Protein AF-A0A088D9R3-F1 (afdb_monomer_lite)

Organism: Mesobuthus eupeus (NCBI:txid34648)

Structure (mmCIF, N/CA/C/O backbone):
data_AF-A0A088D9R3-F1
#
_entry.id   AF-A0A088D9R3-F1
#
loop_
_atom_site.group_PDB
_atom_site.id
_atom_site.type_symbol
_atom_site.label_atom_id
_atom_site.label_alt_id
_atom_site.label_comp_id
_atom_site.label_asym_id
_atom_site.label_entity_id
_atom_site.label_seq_id
_atom_site.pdbx_PDB_ins_code
_atom_site.Cartn_x
_atom_site.Cartn_y
_atom_site.Cartn_z
_atom_site.occupancy
_atom_site.B_iso_or_equiv
_atom_site.auth_seq_id
_atom_site.auth_comp_id
_atom_site.auth_asym_id
_atom_site.auth_atom_id
_atom_site.pdbx_PDB_model_num
ATOM 1 N N . MET A 1 1 ? 20.501 19.340 27.700 1.00 55.28 1 MET A N 1
ATOM 2 C CA . MET A 1 1 ? 20.434 19.315 26.218 1.00 55.28 1 MET A CA 1
ATOM 3 C C . MET A 1 1 ? 20.348 17.909 25.608 1.00 55.28 1 MET A C 1
ATOM 5 O O . MET A 1 1 ? 19.822 17.799 24.513 1.00 55.28 1 MET A O 1
ATOM 9 N N . LYS A 1 2 ? 20.800 16.828 26.273 1.00 59.44 2 LYS A N 1
ATOM 10 C CA . LYS A 1 2 ? 20.703 15.454 25.723 1.00 59.44 2 LYS A CA 1
ATOM 11 C C . LYS A 1 2 ? 19.294 14.835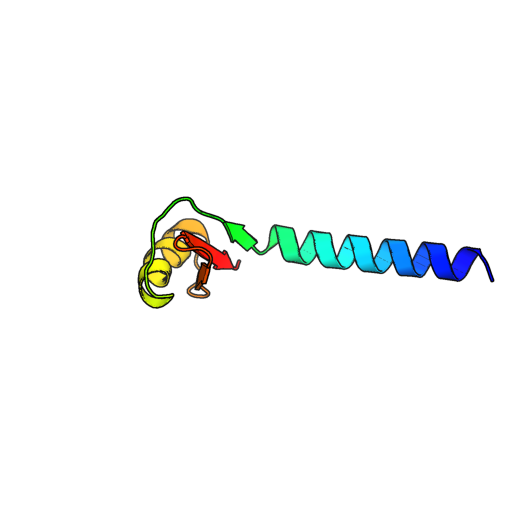 25.797 1.00 59.44 2 LYS A C 1
ATOM 13 O O . LYS A 1 2 ? 18.925 14.058 24.928 1.00 59.44 2 LYS A O 1
ATOM 18 N N . THR A 1 3 ? 18.493 15.209 26.795 1.00 63.41 3 THR A N 1
ATOM 19 C CA . THR A 1 3 ? 17.130 14.687 27.007 1.00 63.41 3 THR A CA 1
ATOM 20 C C . THR A 1 3 ? 16.133 15.160 25.948 1.00 63.41 3 THR A C 1
ATOM 22 O O . THR A 1 3 ? 15.315 14.370 25.490 1.00 63.41 3 THR A O 1
ATOM 25 N N . SER A 1 4 ? 16.236 16.412 25.489 1.00 70.81 4 SER A N 1
ATOM 26 C CA . SER A 1 4 ? 15.343 16.968 24.461 1.00 70.81 4 SER A CA 1
ATOM 27 C C . SER A 1 4 ? 15.456 16.240 23.119 1.00 70.81 4 SER A C 1
ATOM 29 O O . SER A 1 4 ? 14.443 16.020 22.466 1.00 70.81 4 SER A O 1
ATOM 31 N N . ALA A 1 5 ? 16.660 15.811 22.725 1.00 78.12 5 ALA A N 1
ATOM 32 C CA . ALA A 1 5 ? 16.860 15.074 21.476 1.00 78.12 5 ALA A CA 1
ATOM 33 C C . ALA A 1 5 ? 16.183 13.693 21.505 1.00 78.12 5 ALA A C 1
ATOM 35 O O . ALA A 1 5 ? 15.552 13.296 20.531 1.00 78.12 5 ALA A O 1
ATOM 36 N N . ILE A 1 6 ? 16.258 12.990 22.640 1.00 82.75 6 ILE A N 1
ATOM 37 C CA . ILE A 1 6 ? 15.638 11.668 22.818 1.00 82.75 6 ILE A CA 1
ATOM 38 C C . ILE A 1 6 ? 14.112 11.772 22.719 1.00 82.75 6 ILE A C 1
ATOM 40 O O . ILE A 1 6 ? 13.485 10.965 22.039 1.00 82.75 6 ILE A O 1
ATOM 44 N N . VAL A 1 7 ? 13.522 12.797 23.344 1.00 84.50 7 VAL A N 1
ATOM 45 C CA . VAL A 1 7 ? 12.076 13.048 23.275 1.00 84.50 7 VAL A CA 1
ATOM 46 C C . VAL A 1 7 ? 11.639 13.329 21.835 1.00 84.50 7 VAL A C 1
ATOM 48 O O . VAL A 1 7 ? 10.665 12.743 21.375 1.00 84.50 7 VAL A O 1
ATOM 51 N N . ILE A 1 8 ? 12.383 14.154 21.091 1.00 86.44 8 ILE A N 1
ATOM 52 C CA . ILE A 1 8 ? 12.070 14.458 19.684 1.00 86.44 8 ILE A CA 1
ATOM 53 C C . ILE A 1 8 ? 12.136 13.195 18.817 1.00 86.44 8 ILE A C 1
ATOM 55 O O . ILE A 1 8 ? 11.225 12.945 18.032 1.00 86.44 8 ILE A O 1
ATOM 59 N N . ILE A 1 9 ? 13.174 12.371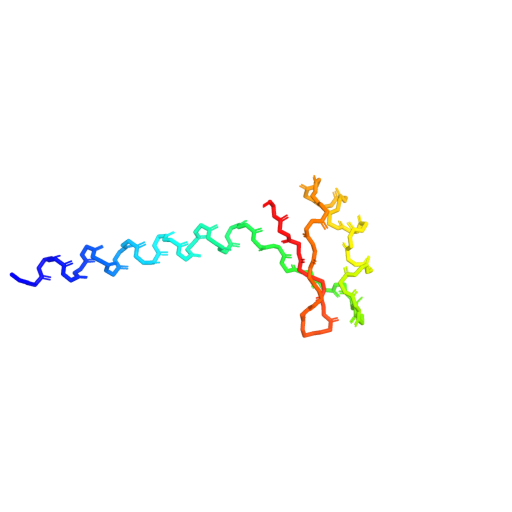 18.981 1.00 86.69 9 ILE A N 1
ATOM 60 C CA . ILE A 1 9 ? 13.312 11.116 18.229 1.00 86.69 9 ILE A CA 1
ATOM 61 C C . ILE A 1 9 ? 12.149 10.167 18.551 1.00 86.69 9 ILE A C 1
ATOM 63 O O . ILE A 1 9 ? 11.558 9.599 17.635 1.00 86.69 9 ILE A O 1
ATOM 67 N N . ALA A 1 10 ? 11.765 10.042 19.825 1.00 84.94 10 ALA A N 1
ATOM 68 C CA . ALA A 1 10 ? 10.624 9.222 20.224 1.00 84.94 10 ALA A CA 1
ATOM 69 C C . ALA A 1 10 ? 9.309 9.709 19.589 1.00 84.94 10 ALA A C 1
ATOM 71 O O . ALA A 1 10 ? 8.551 8.901 19.057 1.00 84.94 10 ALA A O 1
ATOM 72 N N . PHE A 1 11 ? 9.063 11.024 19.564 1.00 84.44 11 PHE A N 1
ATOM 73 C CA . PHE A 1 11 ? 7.886 11.597 18.902 1.00 84.44 11 PHE A CA 1
ATOM 74 C C . PHE A 1 11 ? 7.864 11.327 17.393 1.00 84.44 11 PHE A C 1
ATOM 76 O O . PHE A 1 11 ? 6.810 10.995 16.846 1.00 84.44 11 PHE A O 1
ATOM 83 N N . LEU A 1 12 ? 9.013 11.432 16.719 1.00 84.56 12 LEU A N 1
ATOM 84 C CA . LEU A 1 12 ? 9.121 11.141 15.287 1.00 84.56 12 LEU A CA 1
ATOM 85 C C . LEU A 1 12 ? 8.829 9.666 14.987 1.00 84.56 12 LEU A C 1
ATOM 87 O O . LEU A 1 12 ? 8.087 9.373 14.051 1.00 84.56 12 LEU A O 1
ATOM 91 N N . ILE A 1 13 ? 9.349 8.745 15.802 1.00 83.25 13 ILE A N 1
ATOM 92 C CA . ILE A 1 13 ? 9.084 7.307 15.655 1.00 83.25 13 ILE A CA 1
ATOM 93 C C . ILE A 1 13 ? 7.596 7.012 15.878 1.00 83.25 13 ILE A C 1
ATOM 95 O O . ILE A 1 13 ? 6.977 6.362 15.039 1.00 83.25 13 ILE A O 1
ATOM 99 N N . CYS A 1 14 ? 6.991 7.541 16.946 1.00 80.00 14 CYS A N 1
ATOM 100 C CA . CYS A 1 14 ? 5.558 7.369 17.202 1.00 80.00 14 CYS A CA 1
ATOM 101 C C . CYS A 1 14 ? 4.695 7.904 16.051 1.00 80.00 14 CYS A C 1
ATOM 103 O O . CYS A 1 14 ? 3.730 7.258 15.652 1.00 80.00 14 CYS A O 1
ATOM 105 N N . SER A 1 15 ? 5.066 9.049 15.473 1.00 76.06 15 SER A N 1
ATOM 106 C CA . SER A 1 15 ? 4.346 9.640 14.337 1.00 76.06 15 SER A CA 1
ATOM 107 C C . SER A 1 15 ? 4.424 8.759 13.085 1.00 76.06 15 SER A C 1
ATOM 109 O O . SER A 1 15 ? 3.435 8.606 12.373 1.00 76.06 15 SER A O 1
ATOM 111 N N . MET A 1 16 ? 5.580 8.136 12.831 1.00 75.94 16 MET A N 1
ATOM 112 C CA . MET A 1 16 ? 5.755 7.201 11.715 1.00 75.94 16 MET A CA 1
ATOM 113 C C . MET A 1 16 ? 4.982 5.892 11.909 1.00 75.94 16 MET A C 1
ATOM 115 O O . MET A 1 16 ? 4.437 5.371 10.937 1.00 75.94 16 MET A O 1
ATOM 119 N N . LEU A 1 17 ? 4.883 5.385 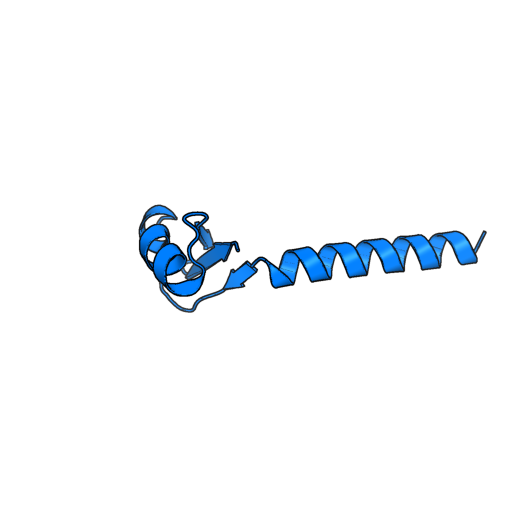13.143 1.00 72.94 17 LEU A N 1
ATOM 120 C CA . LEU A 1 17 ? 4.096 4.184 13.450 1.00 72.94 17 LEU A CA 1
ATOM 121 C C . LEU A 1 17 ? 2.607 4.400 13.158 1.00 72.94 17 LEU A C 1
ATOM 123 O O . LEU A 1 17 ? 1.988 3.567 12.502 1.00 72.94 17 LEU A O 1
ATOM 127 N N . ILE A 1 18 ? 2.060 5.556 13.546 1.00 69.62 18 ILE A N 1
ATOM 128 C CA . ILE A 1 18 ? 0.667 5.929 13.248 1.00 69.62 18 ILE A CA 1
ATOM 129 C C . ILE A 1 18 ? 0.432 6.002 11.729 1.00 69.62 18 ILE A C 1
ATOM 131 O O . ILE A 1 18 ? -0.608 5.574 11.232 1.00 69.62 18 ILE A O 1
ATOM 135 N N . LEU A 1 19 ? 1.411 6.511 10.973 1.00 67.94 19 LEU A N 1
ATOM 136 C CA . LEU A 1 19 ? 1.330 6.606 9.514 1.00 67.94 19 LEU A CA 1
ATOM 137 C C . LEU A 1 19 ? 1.472 5.246 8.802 1.00 67.94 19 LEU A C 1
ATOM 139 O O . LEU A 1 19 ? 1.010 5.094 7.671 1.00 67.94 19 LEU A O 1
ATOM 143 N N . CYS A 1 20 ? 2.135 4.269 9.425 1.00 66.88 20 CYS A N 1
ATOM 144 C CA . CYS A 1 20 ? 2.214 2.901 8.905 1.00 66.88 20 CYS A CA 1
ATOM 145 C C . CYS A 1 20 ? 0.930 2.119 9.197 1.00 66.88 20 CYS A C 1
ATOM 147 O O . CYS A 1 20 ? 0.442 1.421 8.317 1.00 66.88 20 CYS A O 1
ATOM 149 N N . GLU A 1 21 ? 0.341 2.285 10.384 1.00 68.56 21 GLU A N 1
ATOM 150 C CA . GLU A 1 21 ? -0.949 1.680 10.762 1.00 68.56 21 GLU A CA 1
ATOM 151 C C . GLU A 1 21 ? -2.101 2.091 9.828 1.00 68.56 21 GLU A C 1
ATOM 153 O O . GLU A 1 21 ? -3.051 1.332 9.619 1.00 68.56 21 GLU A O 1
ATOM 158 N N . SER A 1 22 ? -2.024 3.288 9.238 1.00 81.19 22 SER A N 1
ATOM 159 C CA . SER A 1 22 ? -3.029 3.764 8.289 1.00 81.19 22 SER A CA 1
ATOM 160 C C . SER A 1 22 ? -2.846 3.214 6.874 1.00 81.19 22 SER A C 1
ATOM 162 O O . SER A 1 22 ? -3.766 3.340 6.072 1.00 81.19 22 SER A O 1
ATOM 164 N N . GLN A 1 23 ? -1.710 2.585 6.553 1.00 88.69 23 GLN A N 1
ATOM 165 C CA . GLN A 1 23 ? -1.390 2.089 5.213 1.00 88.69 23 GLN A CA 1
ATOM 166 C C . GLN A 1 23 ? -1.440 0.565 5.142 1.00 88.69 23 GLN A C 1
ATOM 168 O O . GLN A 1 23 ? -0.608 -0.131 5.712 1.00 88.69 23 GLN A O 1
ATOM 173 N N . ILE A 1 24 ? -2.358 0.033 4.341 1.00 89.06 24 ILE A N 1
ATOM 174 C CA . ILE A 1 24 ? -2.438 -1.397 4.041 1.00 89.06 24 ILE A CA 1
ATOM 175 C C . ILE A 1 24 ? -1.865 -1.634 2.650 1.00 89.06 24 ILE A C 1
ATOM 177 O O . ILE A 1 24 ? -2.482 -1.279 1.646 1.00 89.06 24 ILE A O 1
ATOM 181 N N . HIS A 1 25 ? -0.672 -2.220 2.585 1.00 89.56 25 HIS A N 1
ATOM 182 C CA . HIS A 1 25 ? -0.121 -2.720 1.327 1.00 89.56 25 HIS A CA 1
ATOM 183 C C . HIS A 1 25 ? -0.772 -4.054 0.973 1.00 89.56 25 HIS A C 1
ATOM 185 O O . HIS A 1 25 ? -0.972 -4.909 1.834 1.00 89.56 25 HIS A O 1
ATOM 191 N N . THR A 1 26 ? -1.115 -4.214 -0.297 1.00 89.06 26 THR A N 1
ATOM 192 C CA . THR A 1 26 ? -1.721 -5.433 -0.832 1.00 89.06 26 THR A CA 1
ATOM 193 C C . THR A 1 26 ? -0.838 -5.990 -1.940 1.00 89.06 26 THR A C 1
ATOM 195 O O . THR A 1 26 ? -0.061 -5.258 -2.542 1.00 89.06 26 THR A O 1
ATOM 198 N N . GLU A 1 27 ? -0.994 -7.270 -2.256 1.00 92.75 27 GLU A N 1
ATOM 199 C CA . GLU A 1 27 ? -0.309 -7.910 -3.389 1.00 92.75 27 GLU A CA 1
ATOM 200 C C . GLU A 1 27 ? -1.109 -7.785 -4.698 1.00 92.75 27 GLU A C 1
ATOM 202 O O . GLU A 1 27 ? -0.790 -8.423 -5.699 1.00 92.75 27 GLU A O 1
ATOM 207 N N . VAL A 1 28 ? -2.181 -6.983 -4.704 1.00 92.88 28 VAL A N 1
ATOM 208 C CA . VAL A 1 28 ? -3.036 -6.827 -5.881 1.00 92.88 28 VAL A CA 1
ATOM 209 C C . VAL A 1 28 ? -2.324 -5.940 -6.899 1.00 92.88 28 VAL A C 1
ATOM 211 O O . VAL A 1 28 ? -2.032 -4.782 -6.578 1.00 92.88 28 VAL A O 1
ATOM 214 N N . PRO A 1 29 ? -2.066 -6.442 -8.120 1.00 95.25 29 PRO A N 1
ATOM 215 C CA . PRO A 1 29 ? -1.357 -5.679 -9.126 1.00 95.25 29 PRO A CA 1
ATOM 216 C C . PRO A 1 29 ? -2.207 -4.517 -9.643 1.00 95.25 29 PRO A C 1
ATOM 218 O O . PRO A 1 29 ? -3.422 -4.640 -9.816 1.00 95.25 29 PRO A O 1
ATOM 221 N N . CYS A 1 30 ? -1.564 -3.394 -9.946 1.00 95.38 30 CYS A N 1
ATOM 222 C CA . CYS A 1 30 ? -2.220 -2.218 -10.504 1.00 95.38 30 CYS A CA 1
ATOM 223 C C . CYS A 1 30 ? -1.328 -1.482 -11.503 1.00 95.38 30 CYS A C 1
ATOM 225 O O . CYS A 1 30 ? -0.107 -1.529 -11.435 1.00 95.38 30 CYS A O 1
ATOM 227 N N . LYS A 1 31 ? -1.965 -0.759 -12.429 1.00 96.12 31 LYS A N 1
ATOM 228 C CA . LYS A 1 31 ? -1.310 0.195 -13.341 1.00 96.12 31 LYS A CA 1
ATOM 229 C C . LYS A 1 31 ? -1.633 1.648 -12.998 1.00 96.12 31 LYS A C 1
ATOM 231 O O . LYS A 1 31 ? -0.885 2.553 -13.345 1.00 96.12 31 LYS A O 1
ATOM 236 N N . TYR A 1 32 ? -2.776 1.882 -12.355 1.00 93.44 32 TYR A N 1
ATOM 237 C CA . TYR A 1 32 ? -3.228 3.203 -11.926 1.00 93.44 32 TYR A CA 1
ATOM 238 C C . TYR A 1 32 ? -4.073 3.088 -10.656 1.00 93.44 32 TYR A C 1
ATOM 240 O O . TYR A 1 32 ? -4.805 2.115 -10.468 1.00 93.44 32 TYR A O 1
ATOM 248 N N . SER A 1 33 ? -4.011 4.106 -9.792 1.00 91.69 33 SER A N 1
ATOM 249 C CA . SER A 1 33 ? -4.649 4.097 -8.464 1.00 91.69 33 SER A CA 1
ATOM 250 C C . SER A 1 33 ? -6.162 3.863 -8.496 1.00 91.69 33 SER A C 1
ATOM 252 O O . SER A 1 33 ? -6.711 3.290 -7.561 1.00 91.69 33 SER A O 1
ATOM 254 N N . GLY A 1 34 ? -6.838 4.247 -9.585 1.00 93.38 34 GLY A N 1
ATOM 255 C CA . GLY A 1 34 ? -8.278 4.029 -9.760 1.00 93.38 34 GLY A CA 1
ATOM 256 C C . GLY A 1 34 ? -8.703 2.556 -9.678 1.00 93.38 34 GLY A C 1
ATOM 257 O O . GLY A 1 34 ? -9.797 2.275 -9.201 1.00 93.38 34 GLY A O 1
ATOM 258 N N . GLN A 1 35 ? -7.834 1.612 -10.068 1.00 95.38 35 GLN A N 1
ATOM 259 C CA . GLN A 1 35 ? -8.119 0.167 -9.986 1.00 95.38 35 GLN A CA 1
ATOM 260 C C . GLN A 1 35 ? -8.214 -0.319 -8.535 1.00 95.38 35 GLN A C 1
ATOM 262 O O . GLN A 1 35 ? -8.979 -1.226 -8.222 1.00 95.38 35 GLN A O 1
ATOM 267 N N . CYS A 1 36 ? -7.469 0.326 -7.640 1.00 94.25 36 CYS A N 1
ATOM 268 C CA . CYS A 1 36 ? -7.379 -0.038 -6.234 1.00 94.25 36 CYS A CA 1
ATOM 269 C C . CYS A 1 36 ? -8.564 0.487 -5.408 1.00 94.25 36 CYS A C 1
ATOM 271 O O . CYS A 1 36 ? -8.783 0.021 -4.296 1.00 94.25 36 CYS A O 1
ATOM 273 N N . VAL A 1 37 ? -9.347 1.443 -5.927 1.00 94.12 37 VAL A N 1
ATOM 274 C CA . VAL A 1 37 ? -10.420 2.110 -5.166 1.00 94.12 37 VAL A CA 1
ATOM 275 C C . VAL A 1 37 ? -11.463 1.109 -4.677 1.00 94.12 37 VAL A C 1
ATOM 277 O O . VAL A 1 37 ? -11.803 1.110 -3.498 1.00 94.12 37 VAL A O 1
ATOM 280 N N . GLN A 1 38 ? -11.950 0.227 -5.554 1.00 95.00 38 GLN A N 1
ATOM 281 C CA . GLN A 1 38 ? -12.955 -0.767 -5.168 1.00 95.00 38 GLN A CA 1
ATOM 282 C C . GLN A 1 38 ? -12.404 -1.760 -4.137 1.00 95.00 38 GLN A C 1
ATOM 284 O O . GLN A 1 38 ? -13.091 -2.081 -3.170 1.00 95.00 38 GLN A O 1
ATOM 289 N N . LEU A 1 39 ? -11.149 -2.189 -4.305 1.00 93.94 39 LEU A N 1
ATOM 290 C CA . LEU A 1 39 ? -10.451 -3.050 -3.352 1.00 93.94 39 LEU A CA 1
ATOM 291 C C . LEU A 1 39 ? -10.353 -2.388 -1.968 1.00 93.94 39 LEU A C 1
ATOM 293 O O . LEU A 1 39 ? -10.669 -3.018 -0.962 1.00 93.94 39 LEU A O 1
ATOM 297 N N . CYS A 1 40 ? -9.970 -1.112 -1.908 1.00 93.62 40 CYS A N 1
ATOM 298 C CA . CYS A 1 40 ? -9.830 -0.388 -0.647 1.00 93.62 40 CYS A CA 1
ATOM 299 C C . CYS A 1 40 ? -11.174 -0.109 0.036 1.00 93.62 40 CYS A C 1
ATOM 301 O O . CYS A 1 40 ? -11.258 -0.187 1.260 1.00 93.62 40 CYS A O 1
ATOM 303 N N . ILE A 1 41 ? -12.255 0.104 -0.723 1.00 94.75 41 ILE A N 1
ATOM 304 C CA . ILE A 1 41 ? -13.604 0.183 -0.143 1.00 94.75 41 ILE A CA 1
ATOM 305 C C . ILE A 1 41 ? -13.954 -1.139 0.556 1.00 94.75 41 ILE A C 1
ATOM 307 O O . ILE A 1 41 ? -14.491 -1.121 1.656 1.00 94.75 41 ILE A O 1
ATOM 311 N N . ILE A 1 42 ? -13.619 -2.282 -0.046 1.00 93.81 42 ILE A N 1
ATOM 312 C CA . ILE A 1 42 ? -13.914 -3.601 0.534 1.00 93.81 42 ILE A CA 1
ATOM 313 C C . ILE A 1 42 ? -13.034 -3.885 1.761 1.00 93.81 42 ILE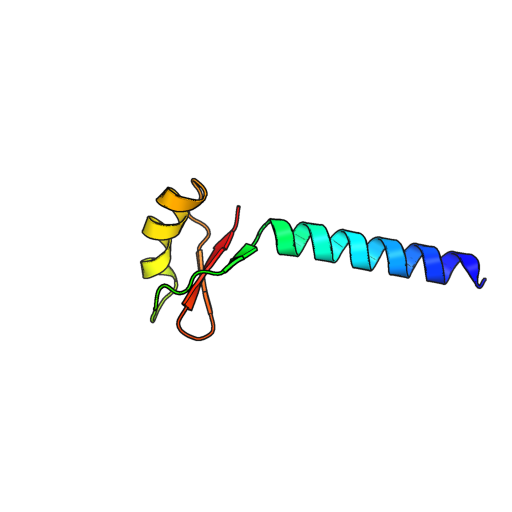 A C 1
ATOM 315 O O . ILE A 1 42 ? -13.530 -4.390 2.763 1.00 93.81 42 ILE A O 1
ATOM 319 N N . LEU A 1 43 ? -11.740 -3.560 1.698 1.00 91.38 43 LEU A N 1
ATOM 320 C CA . LEU A 1 43 ? -10.779 -3.884 2.759 1.00 91.38 43 LEU A CA 1
ATOM 321 C C . LEU A 1 43 ? -10.863 -2.955 3.974 1.00 91.38 43 LEU A C 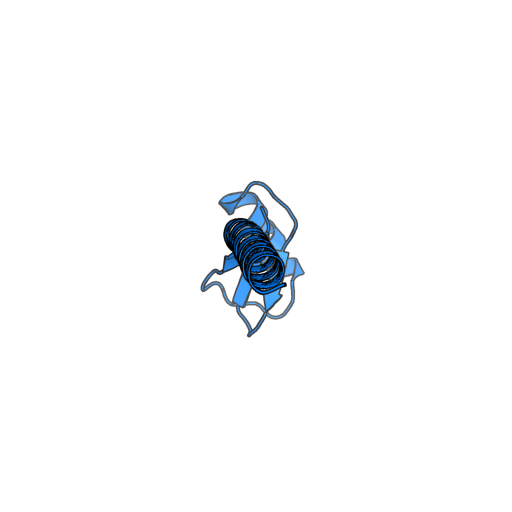1
ATOM 323 O O . LEU A 1 43 ? -10.684 -3.406 5.104 1.00 91.38 43 LEU A O 1
ATOM 327 N N . VAL A 1 44 ? -11.062 -1.655 3.745 1.00 91.94 44 VAL A N 1
ATOM 328 C CA . VAL A 1 44 ? -10.948 -0.622 4.789 1.00 91.94 44 VAL A CA 1
ATOM 329 C C . VAL A 1 44 ? -12.112 0.362 4.816 1.00 91.94 44 VAL A C 1
ATOM 331 O O . VAL A 1 44 ? -12.079 1.305 5.600 1.00 91.94 44 VAL A O 1
ATOM 334 N N . ASN A 1 45 ? -13.143 0.164 3.988 1.00 93.00 45 ASN A N 1
ATOM 335 C CA . ASN A 1 45 ? -14.267 1.094 3.850 1.00 93.00 45 ASN A CA 1
ATOM 336 C C . ASN A 1 45 ? -13.827 2.529 3.493 1.00 93.00 45 ASN A C 1
ATOM 338 O O . ASN A 1 45 ? -14.461 3.509 3.883 1.00 93.00 45 ASN A O 1
ATOM 342 N N . ASN A 1 46 ? -12.733 2.657 2.735 1.00 89.50 46 ASN A N 1
ATOM 343 C CA . ASN A 1 46 ? -12.187 3.939 2.301 1.00 89.50 46 ASN A CA 1
ATOM 344 C C . ASN A 1 46 ? -11.835 3.898 0.805 1.00 89.50 46 ASN A C 1
ATOM 346 O O . ASN A 1 46 ? -11.393 2.885 0.270 1.00 89.50 46 ASN A O 1
ATOM 350 N N . LYS A 1 47 ? -12.047 5.020 0.112 1.00 91.69 47 LYS A N 1
ATOM 351 C CA . LYS A 1 47 ? -11.742 5.198 -1.316 1.00 91.69 47 LYS A CA 1
ATOM 352 C C . LYS A 1 47 ? -10.302 5.643 -1.563 1.00 91.69 47 LYS A C 1
ATOM 354 O O . LYS A 1 47 ? -9.865 5.661 -2.713 1.00 91.69 47 LYS A O 1
ATOM 359 N N . ASN A 1 48 ? -9.581 6.019 -0.509 1.00 90.81 48 ASN A N 1
ATOM 360 C CA . ASN A 1 48 ? -8.197 6.449 -0.599 1.00 90.81 48 ASN A CA 1
ATOM 361 C C . ASN A 1 48 ? -7.308 5.255 -0.944 1.00 90.81 48 ASN A C 1
ATOM 363 O O . ASN A 1 48 ? -6.995 4.410 -0.105 1.00 90.81 48 ASN A O 1
ATOM 367 N N . ALA A 1 49 ? -6.903 5.209 -2.207 1.00 93.12 49 ALA A N 1
ATOM 368 C CA . ALA A 1 49 ? -6.081 4.154 -2.756 1.00 93.12 49 ALA A CA 1
ATOM 369 C C . ALA A 1 49 ? -4.942 4.749 -3.582 1.00 93.12 49 ALA A C 1
ATOM 371 O O . ALA A 1 49 ? -5.105 5.768 -4.259 1.00 93.12 49 ALA A O 1
ATOM 372 N N . LYS A 1 50 ? -3.789 4.090 -3.557 1.00 94.25 50 LYS A N 1
ATOM 373 C CA . LYS A 1 50 ? -2.626 4.443 -4.363 1.00 94.25 50 LYS A CA 1
ATOM 374 C C . LYS A 1 50 ? -2.083 3.195 -5.028 1.00 94.25 50 LYS A C 1
ATOM 376 O O . LYS A 1 50 ? -1.924 2.172 -4.378 1.00 94.25 50 LYS A O 1
ATOM 381 N N . CYS A 1 51 ? -1.770 3.302 -6.310 1.00 94.88 51 CYS A N 1
ATOM 382 C CA . CYS A 1 51 ? -0.929 2.322 -6.973 1.00 94.88 51 CYS A CA 1
ATOM 383 C C . CYS A 1 51 ? 0.539 2.714 -6.766 1.00 94.88 51 CYS A C 1
ATOM 385 O O . CYS A 1 51 ? 0.929 3.833 -7.109 1.00 94.88 51 CYS A O 1
ATOM 387 N N . SER A 1 52 ? 1.331 1.835 -6.158 1.00 92.62 52 SER A N 1
ATOM 388 C CA . SER A 1 52 ? 2.747 2.058 -5.867 1.00 92.62 52 SER A CA 1
ATOM 389 C C . SER A 1 52 ? 3.520 0.762 -6.085 1.00 92.62 52 SER A C 1
ATOM 391 O O . SER A 1 52 ? 3.105 -0.285 -5.599 1.00 92.62 52 SER A O 1
ATOM 393 N N . ASN A 1 53 ? 4.643 0.820 -6.807 1.00 93.06 53 ASN A N 1
ATOM 394 C CA . ASN A 1 53 ? 5.423 -0.368 -7.191 1.00 93.06 53 ASN A CA 1
ATOM 395 C C . ASN A 1 53 ? 4.549 -1.476 -7.806 1.00 93.06 53 ASN A C 1
ATOM 397 O O . ASN A 1 53 ? 4.608 -2.623 -7.376 1.00 93.06 53 ASN A O 1
ATOM 401 N N . ASP A 1 54 ? 3.680 -1.096 -8.746 1.00 95.88 54 ASP A N 1
ATOM 402 C CA . ASP A 1 54 ? 2.736 -1.993 -9.424 1.00 95.88 54 ASP A CA 1
ATOM 403 C C . ASP A 1 54 ? 1.763 -2.738 -8.496 1.00 95.88 54 ASP A C 1
ATOM 405 O O . ASP A 1 54 ? 1.109 -3.681 -8.931 1.00 95.88 54 ASP A O 1
ATOM 409 N N . THR A 1 55 ? 1.616 -2.304 -7.239 1.00 96.19 55 THR A N 1
ATOM 410 C CA . THR A 1 55 ? 0.710 -2.904 -6.250 1.00 96.19 55 THR A CA 1
ATOM 411 C C . THR A 1 55 ? -0.185 -1.871 -5.576 1.00 96.19 55 THR A C 1
ATOM 413 O O . THR A 1 55 ? 0.142 -0.684 -5.478 1.00 96.19 55 THR A O 1
ATOM 416 N N . CYS A 1 56 ? -1.363 -2.306 -5.136 1.00 94.62 56 CYS A N 1
ATOM 417 C CA . CYS A 1 56 ? -2.318 -1.435 -4.466 1.00 94.62 56 CYS A CA 1
ATOM 418 C C . CYS A 1 56 ? -1.954 -1.212 -2.991 1.00 94.62 56 CYS A C 1
ATOM 420 O O . CYS A 1 56 ? -1.776 -2.157 -2.221 1.00 94.62 56 CYS A O 1
ATOM 422 N N . THR A 1 57 ? -1.965 0.049 -2.573 1.00 94.62 57 THR A N 1
ATOM 423 C CA . THR A 1 57 ? -1.935 0.488 -1.177 1.00 94.62 57 THR A CA 1
ATOM 424 C C . THR A 1 57 ? -3.257 1.168 -0.832 1.00 94.62 57 THR A C 1
ATOM 426 O O . THR A 1 57 ? -3.686 2.091 -1.529 1.00 94.62 57 THR A O 1
ATOM 429 N N . CYS A 1 58 ? -3.885 0.745 0.259 1.00 92.94 58 CYS A N 1
ATOM 430 C CA . CYS A 1 58 ? -5.094 1.348 0.807 1.00 92.94 58 CYS A CA 1
ATOM 431 C C . CYS A 1 58 ? -4.769 2.192 2.032 1.00 92.94 58 CYS A C 1
ATOM 433 O O . CYS A 1 58 ? -3.937 1.799 2.847 1.00 92.94 58 CYS A O 1
ATOM 435 N N . TYR A 1 59 ? -5.455 3.320 2.179 1.00 89.81 59 TYR A N 1
ATOM 436 C CA . TYR A 1 59 ? -5.337 4.176 3.352 1.00 89.81 59 TYR A CA 1
ATOM 437 C C . TYR A 1 59 ? -6.627 4.077 4.165 1.00 89.81 59 TYR A C 1
ATOM 439 O O . TYR A 1 59 ? -7.708 4.257 3.600 1.00 89.81 59 TYR A O 1
ATOM 447 N N . ARG A 1 60 ? -6.513 3.751 5.455 1.00 83.38 60 ARG A N 1
ATOM 448 C CA . ARG A 1 60 ? -7.630 3.824 6.406 1.00 83.38 60 ARG A CA 1
ATOM 449 C C . ARG A 1 60 ? -8.030 5.271 6.647 1.00 83.38 60 ARG A C 1
ATOM 451 O O . ARG A 1 60 ? -7.128 6.125 6.788 1.00 83.38 60 ARG A O 1
#

pLDDT: mean 86.49, std 10.13, range [55.28, 96.19]

Secondary structure (DSSP, 8-state):
-HHHHHHHHHHHHHHHHHHHHTEEEEEEE-SSGGGHHHHHHHHHS---EEEETTEEEEE-

Foldseek 3Di:
DVVVVVVVVVVVVVVVVVVVVQKDWDPAFDDFFQVCQVVLCVVPVGSDWGQDPRTIIHGD

InterPro domains:
  IPR001947 Scorpion short chain toxin, potassium channel inhibitor [PF00451] (28-59)
  IPR036574 Knottin, scorpio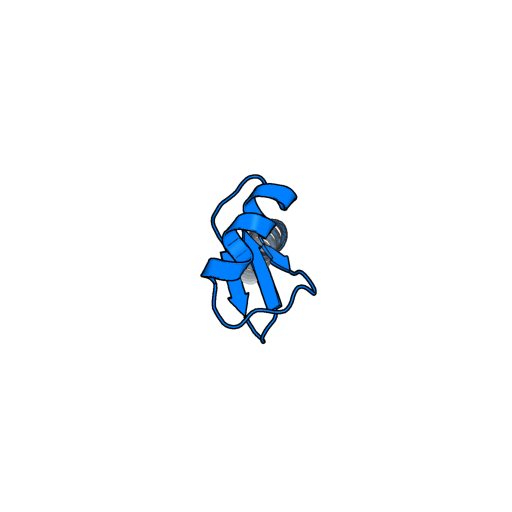n toxin-like superfamily [G3DSA:3.30.30.10] (24-60)
  IPR036574 Knottin, scorpion toxin-like superfamily [SSF57095] (25-59)

Radius of gyration: 15.8 Å; chains: 1; bounding box: 35×27×40 Å

Sequence (60 aa):
MKTSAIVIIAFLICSMLILCESQIHTEVPCKYSGQCVQLCIILVNNKNAKCSNDTCTCYR